Protein AF-A0A317KRW3-F1 (afdb_monomer)

Foldseek 3Di:
DDQDDLVNQLVVQLVVLVPPCAFWWKWKAQPPFIKIWTRHNFKIKIWGAPQDVPVCVVLPWAQDPVNPGTTMDMDTSDSVVSSVVSVSVSVCCCVRHHVGRSSIDMDIDDNDPPPPVPPPDPPPDDDDDDDDD

Structure (mmCIF, N/CA/C/O backbone):
data_AF-A0A317KRW3-F1
#
_entry.id   AF-A0A317KRW3-F1
#
loop_
_atom_site.group_PDB
_atom_site.id
_atom_site.type_symbol
_atom_site.label_atom_id
_atom_site.label_alt_id
_atom_site.label_comp_id
_atom_site.label_asym_id
_atom_site.label_entity_id
_atom_site.label_seq_id
_atom_site.pdbx_PDB_ins_code
_atom_site.Cartn_x
_atom_site.Cartn_y
_atom_site.Cartn_z
_atom_site.occupancy
_atom_site.B_iso_or_equiv
_atom_site.auth_seq_id
_atom_site.auth_comp_id
_atom_site.auth_asym_id
_atom_site.auth_atom_id
_atom_site.pdbx_PDB_model_num
ATOM 1 N N . MET A 1 1 ? -12.631 1.967 -22.711 1.00 43.22 1 MET A N 1
ATOM 2 C CA . MET A 1 1 ? -12.521 1.937 -21.239 1.00 43.22 1 MET A CA 1
ATOM 3 C C . MET A 1 1 ? -11.352 2.824 -20.875 1.00 43.22 1 MET A C 1
ATOM 5 O O . MET A 1 1 ? -10.262 2.576 -21.368 1.00 43.22 1 MET A O 1
ATOM 9 N N . THR A 1 2 ? -11.598 3.909 -20.151 1.00 62.88 2 THR A N 1
ATOM 10 C CA . THR A 1 2 ? -10.556 4.811 -19.648 1.00 62.88 2 THR A CA 1
ATOM 11 C C . THR A 1 2 ? -9.733 4.084 -18.591 1.00 62.88 2 THR A C 1
ATOM 13 O O . THR A 1 2 ? -10.301 3.437 -17.711 1.00 62.88 2 THR A O 1
ATOM 16 N N . SER A 1 3 ? -8.406 4.148 -18.702 1.00 72.25 3 SER A N 1
ATOM 17 C CA . SER A 1 3 ? -7.518 3.648 -17.654 1.00 72.25 3 SER A CA 1
ATOM 18 C C . SER A 1 3 ? -7.781 4.430 -16.363 1.00 72.25 3 SER A C 1
ATOM 20 O O . SER A 1 3 ? -7.933 5.652 -16.436 1.00 72.25 3 SER A O 1
ATOM 22 N N . PRO A 1 4 ? -7.849 3.759 -15.202 1.00 80.12 4 PRO A N 1
ATOM 23 C CA . PRO A 1 4 ? -8.017 4.436 -13.924 1.00 80.12 4 PRO A CA 1
ATOM 24 C C . PRO A 1 4 ? -6.868 5.412 -13.695 1.00 80.12 4 PRO A C 1
ATOM 26 O O . PRO A 1 4 ? -5.720 5.126 -14.030 1.00 80.12 4 PRO A O 1
ATOM 29 N N . SER A 1 5 ? -7.173 6.565 -13.117 1.00 86.31 5 SER A N 1
ATOM 30 C CA . SER A 1 5 ? -6.162 7.547 -12.731 1.00 86.31 5 SER A CA 1
ATOM 31 C C . SER A 1 5 ? -5.609 7.257 -11.326 1.00 86.31 5 SER A C 1
ATOM 33 O O . SER A 1 5 ? -6.271 6.636 -10.497 1.00 86.31 5 SER A O 1
ATOM 35 N N . TRP A 1 6 ? -4.393 7.723 -11.020 1.00 86.00 6 TRP A N 1
ATOM 36 C CA . TRP A 1 6 ? -3.814 7.622 -9.670 1.00 86.00 6 TRP A CA 1
ATOM 37 C C . TRP A 1 6 ? -4.748 8.083 -8.535 1.00 86.00 6 TRP A C 1
ATOM 39 O O . TRP A 1 6 ? -4.876 7.337 -7.565 1.00 86.00 6 TRP A O 1
ATOM 49 N N . PRO A 1 7 ? -5.438 9.239 -8.620 1.00 86.31 7 PRO A N 1
ATOM 50 C CA . PRO A 1 7 ? -6.396 9.637 -7.586 1.00 86.31 7 PRO A CA 1
ATOM 51 C C . PRO A 1 7 ? -7.578 8.666 -7.442 1.00 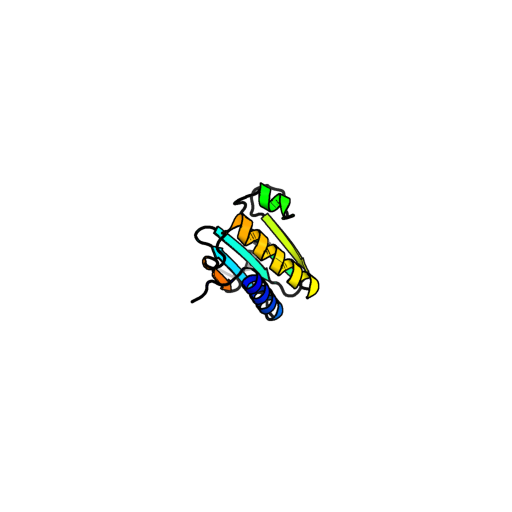86.31 7 PRO A C 1
ATOM 53 O O . PRO A 1 7 ? -8.012 8.419 -6.320 1.00 86.31 7 PRO A O 1
ATOM 56 N N . GLU A 1 8 ? -8.061 8.053 -8.526 1.00 87.38 8 GLU A N 1
ATOM 57 C CA . GLU A 1 8 ? -9.101 7.017 -8.434 1.00 87.38 8 GLU A CA 1
ATOM 58 C C . GLU A 1 8 ? -8.590 5.741 -7.759 1.00 87.38 8 GLU A C 1
ATOM 60 O O . GLU A 1 8 ? -9.314 5.111 -6.989 1.00 87.38 8 GLU A O 1
ATOM 65 N N . ILE A 1 9 ? -7.329 5.366 -8.000 1.00 85.88 9 ILE A N 1
ATOM 66 C CA . ILE A 1 9 ? -6.690 4.236 -7.313 1.00 85.88 9 ILE A CA 1
ATOM 67 C C . ILE A 1 9 ? -6.598 4.511 -5.809 1.00 85.88 9 ILE A C 1
ATOM 69 O O . ILE A 1 9 ? -6.921 3.628 -5.014 1.00 85.88 9 ILE A O 1
ATOM 73 N N . VAL A 1 10 ? -6.208 5.729 -5.417 1.00 86.94 10 VAL A N 1
ATOM 74 C CA . VAL A 1 10 ? -6.158 6.161 -4.009 1.00 86.94 10 VAL A CA 1
ATOM 75 C C . VAL A 1 10 ? -7.537 6.067 -3.365 1.00 86.94 10 VAL A C 1
ATOM 77 O O . VAL A 1 10 ? -7.667 5.473 -2.296 1.00 86.94 10 VAL A O 1
ATOM 80 N N . ASP A 1 11 ? -8.567 6.612 -4.014 1.00 87.44 11 ASP A N 1
ATOM 81 C CA . ASP A 1 11 ? -9.933 6.614 -3.487 1.00 87.44 11 ASP A CA 1
ATOM 82 C C . ASP A 1 11 ? -10.475 5.191 -3.305 1.00 87.44 11 ASP A C 1
ATOM 84 O O . ASP A 1 11 ? -10.966 4.826 -2.235 1.00 87.44 11 ASP A O 1
ATOM 88 N N . ARG A 1 12 ? -10.263 4.337 -4.310 1.00 85.50 12 ARG A N 1
ATOM 89 C CA . ARG A 1 12 ? -10.678 2.934 -4.279 1.00 85.50 12 ARG A CA 1
ATOM 90 C C . ARG A 1 12 ? -9.930 2.124 -3.221 1.00 85.50 12 ARG A C 1
ATOM 92 O O . ARG A 1 12 ? -10.540 1.273 -2.570 1.00 85.50 12 ARG A O 1
ATOM 99 N N . LEU A 1 13 ? -8.632 2.374 -3.028 1.00 84.94 13 LEU A N 1
ATOM 100 C CA . LEU A 1 13 ? -7.856 1.798 -1.925 1.00 84.94 13 LEU A CA 1
ATOM 101 C C . LEU A 1 13 ? -8.431 2.242 -0.582 1.00 84.94 13 LEU A C 1
ATOM 103 O O . LEU A 1 13 ? -8.693 1.390 0.262 1.00 84.94 13 LEU A O 1
ATOM 107 N N . ARG A 1 14 ? -8.690 3.542 -0.402 1.00 85.88 14 ARG A N 1
ATOM 108 C CA . ARG A 1 14 ? -9.265 4.097 0.831 1.00 85.88 14 ARG A CA 1
ATOM 109 C C . ARG A 1 14 ? -10.603 3.438 1.169 1.00 85.88 14 ARG A C 1
ATOM 111 O O . ARG A 1 14 ? -10.768 2.961 2.288 1.00 85.88 14 ARG A O 1
ATOM 118 N N . ASP A 1 15 ? -11.523 3.356 0.205 1.00 86.00 15 ASP A N 1
ATOM 119 C CA . ASP A 1 15 ? -12.841 2.722 0.376 1.00 86.00 15 ASP A CA 1
ATOM 120 C C . ASP A 1 15 ? -12.713 1.226 0.702 1.00 86.00 15 ASP A C 1
ATOM 122 O O . ASP A 1 15 ? -13.338 0.736 1.643 1.00 86.00 15 ASP A O 1
ATOM 126 N N . THR A 1 16 ? -11.833 0.508 -0.004 1.00 84.12 16 THR A N 1
ATOM 127 C CA . THR A 1 16 ? -11.588 -0.923 0.245 1.00 84.12 16 THR A CA 1
ATOM 128 C C . THR A 1 16 ? -11.036 -1.154 1.652 1.00 84.12 16 THR A C 1
ATOM 130 O O . THR A 1 16 ? -11.539 -2.005 2.385 1.00 84.12 16 THR A O 1
ATOM 133 N N . LEU A 1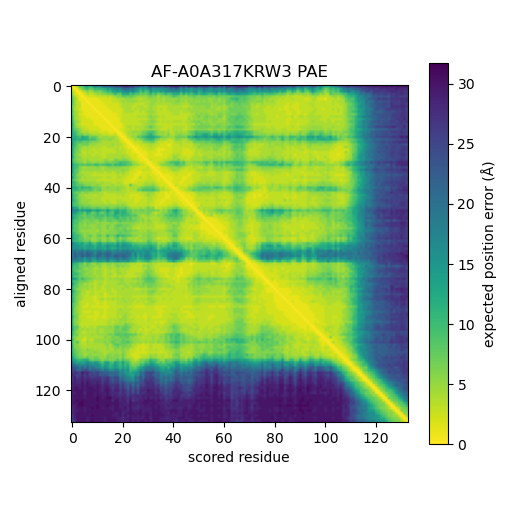 17 ? -10.029 -0.376 2.056 1.00 82.38 17 LEU A N 1
ATOM 134 C CA . LEU A 1 17 ? -9.408 -0.465 3.377 1.00 82.38 17 LEU A CA 1
ATOM 135 C C . LEU A 1 17 ? -10.374 -0.059 4.491 1.00 82.38 17 LEU A C 1
ATOM 137 O O . LEU A 1 17 ? -10.348 -0.660 5.560 1.00 82.38 17 LEU A O 1
ATOM 141 N N . ALA A 1 18 ? -11.241 0.927 4.264 1.00 82.88 18 ALA A N 1
ATOM 142 C CA . ALA A 1 18 ? -12.267 1.323 5.225 1.00 82.88 18 ALA A CA 1
ATOM 143 C C . ALA A 1 18 ? -13.337 0.232 5.400 1.00 82.88 18 ALA A C 1
ATOM 145 O O . ALA A 1 18 ? -13.755 -0.035 6.523 1.00 82.88 18 ALA A O 1
ATOM 146 N N . ARG A 1 19 ? -13.731 -0.452 4.317 1.00 82.19 19 ARG A N 1
ATOM 147 C CA . ARG A 1 19 ? -14.743 -1.524 4.341 1.00 82.19 19 ARG A CA 1
ATOM 148 C C . ARG A 1 19 ? -14.245 -2.877 4.854 1.00 82.19 19 ARG A C 1
ATOM 150 O O . ARG A 1 19 ? -15.070 -3.739 5.147 1.00 82.19 19 ARG A O 1
ATOM 157 N N . CYS A 1 20 ? -12.933 -3.099 4.944 1.00 78.44 20 CYS A N 1
ATOM 158 C CA . CYS A 1 20 ? -12.372 -4.373 5.407 1.00 78.44 20 CYS A CA 1
ATOM 159 C C . CYS A 1 20 ? -12.652 -4.617 6.899 1.00 78.44 20 CYS A C 1
ATOM 161 O O . CYS A 1 20 ? -11.845 -4.277 7.747 1.00 78.44 20 CYS A O 1
ATOM 163 N N . ASP A 1 21 ? -13.765 -5.229 7.271 1.00 75.44 21 ASP A N 1
ATOM 164 C CA . ASP A 1 21 ? -14.046 -5.519 8.689 1.00 75.44 21 ASP A CA 1
ATOM 165 C C . ASP A 1 21 ? -13.112 -6.597 9.289 1.00 75.44 21 ASP A C 1
ATOM 167 O O . ASP A 1 21 ? -12.908 -6.661 10.497 1.00 75.44 21 ASP A O 1
ATOM 171 N N . ARG A 1 22 ? -12.480 -7.421 8.440 1.00 77.31 22 ARG A N 1
ATOM 172 C CA . ARG A 1 22 ? -11.610 -8.539 8.842 1.00 77.31 22 ARG A CA 1
ATOM 173 C C . ARG A 1 22 ? -10.206 -8.416 8.269 1.00 77.31 22 ARG A C 1
ATOM 17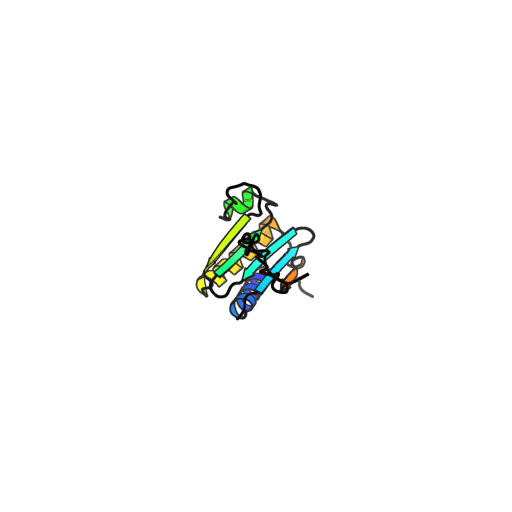5 O O . ARG A 1 22 ? -9.989 -7.707 7.284 1.00 77.31 22 ARG A O 1
ATOM 182 N N . ASP A 1 23 ? -9.283 -9.183 8.848 1.00 83.69 23 ASP A N 1
ATOM 183 C CA . ASP A 1 23 ? -7.939 -9.371 8.314 1.00 83.69 23 ASP A CA 1
ATOM 184 C C . ASP A 1 23 ? -7.977 -9.739 6.828 1.00 83.69 23 ASP A C 1
ATOM 186 O O . ASP A 1 23 ? -8.460 -10.808 6.448 1.00 83.69 23 ASP A O 1
ATOM 190 N N . THR A 1 24 ? -7.465 -8.842 5.993 1.00 83.50 24 THR A N 1
ATOM 191 C CA . THR A 1 24 ? -7.510 -8.961 4.537 1.00 83.50 24 THR A CA 1
ATOM 192 C C . THR A 1 24 ? -6.128 -8.685 3.977 1.00 83.50 24 THR A C 1
ATOM 194 O O . THR A 1 24 ? -5.492 -7.695 4.331 1.00 83.50 24 THR A O 1
ATOM 197 N N . ASP A 1 25 ? -5.658 -9.559 3.096 1.00 87.44 25 ASP A N 1
ATOM 198 C CA . ASP A 1 25 ? -4.432 -9.327 2.343 1.00 87.44 25 ASP A CA 1
ATOM 199 C C . ASP A 1 25 ? -4.806 -8.746 0.979 1.00 87.44 25 ASP A C 1
ATOM 201 O O . ASP A 1 25 ? -5.665 -9.279 0.276 1.00 87.44 25 ASP A O 1
ATOM 205 N N . LEU A 1 26 ? -4.215 -7.616 0.614 1.00 86.94 26 LEU A N 1
ATOM 206 C CA . LEU A 1 26 ? -4.397 -6.995 -0.689 1.00 86.94 26 LEU A CA 1
ATOM 207 C C . LEU A 1 26 ? -3.063 -7.022 -1.428 1.00 86.94 26 LEU A C 1
ATOM 209 O O . LEU A 1 26 ? -2.045 -6.573 -0.911 1.00 86.94 26 LEU A O 1
ATOM 213 N N . GLU A 1 27 ? -3.080 -7.493 -2.665 1.00 89.44 27 GLU A N 1
ATOM 214 C CA . GLU A 1 27 ? -1.936 -7.447 -3.564 1.00 89.44 27 GLU A CA 1
ATOM 215 C C . GLU A 1 27 ? -2.180 -6.399 -4.653 1.00 89.44 27 GLU A C 1
ATOM 217 O O . GLU A 1 27 ? -3.214 -6.381 -5.327 1.00 89.44 27 GLU A O 1
ATOM 222 N N . LEU A 1 28 ? -1.198 -5.520 -4.826 1.00 88.06 28 LEU A N 1
ATOM 223 C CA . LEU A 1 28 ? -1.068 -4.607 -5.950 1.00 88.06 28 LEU A CA 1
ATOM 224 C C . LEU A 1 28 ? 0.017 -5.146 -6.872 1.00 88.06 28 LEU A C 1
ATOM 226 O O . LEU A 1 28 ? 1.203 -5.085 -6.548 1.00 88.06 28 LEU A O 1
ATOM 230 N N . ALA A 1 29 ? -0.388 -5.665 -8.02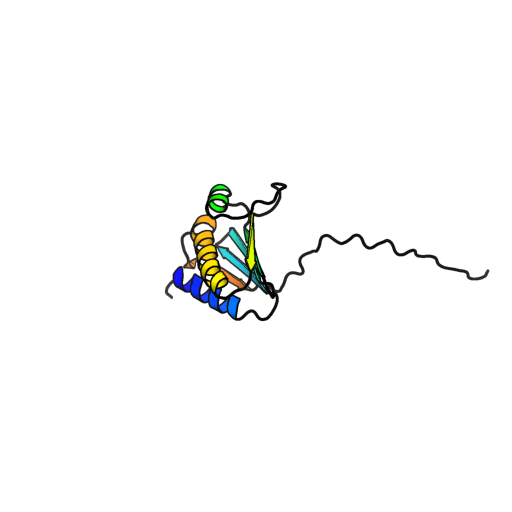3 1.00 87.25 29 ALA A N 1
ATOM 231 C CA . ALA A 1 29 ? 0.520 -6.196 -9.027 1.00 87.25 29 ALA A CA 1
ATOM 232 C C . ALA A 1 29 ? 0.568 -5.281 -10.255 1.00 87.25 29 ALA A C 1
ATOM 234 O O . ALA A 1 29 ? -0.469 -4.869 -10.774 1.00 87.25 29 ALA A O 1
ATOM 235 N N . ALA A 1 30 ? 1.775 -5.007 -10.745 1.00 87.19 30 ALA A N 1
ATOM 236 C CA . ALA A 1 30 ? 2.027 -4.391 -12.041 1.00 87.19 30 ALA A CA 1
ATOM 237 C C . ALA A 1 30 ? 3.072 -5.230 -12.787 1.00 87.19 30 ALA A C 1
ATOM 239 O O . ALA A 1 30 ? 4.277 -5.141 -12.535 1.00 87.19 30 ALA A O 1
ATOM 240 N N . GLY A 1 31 ? 2.604 -6.100 -13.684 1.00 84.62 31 GLY A N 1
ATOM 241 C CA . GLY A 1 31 ? 3.471 -7.041 -14.395 1.00 84.62 31 GLY A CA 1
ATOM 242 C C . GLY A 1 31 ? 4.262 -7.945 -13.427 1.00 84.62 31 GLY A C 1
ATOM 243 O O . GLY A 1 31 ? 3.641 -8.671 -12.652 1.00 84.62 31 GLY A O 1
ATOM 244 N N . PRO A 1 32 ? 5.612 -7.937 -13.451 1.00 82.81 32 PRO A N 1
ATOM 245 C CA . PRO A 1 32 ? 6.439 -8.780 -12.580 1.00 82.81 32 PRO A CA 1
ATOM 246 C C . PRO A 1 32 ? 6.630 -8.212 -11.165 1.00 82.81 32 PRO A C 1
ATOM 248 O O . PRO A 1 32 ? 7.200 -8.888 -10.303 1.00 82.81 32 PRO A O 1
ATOM 251 N N . ARG A 1 33 ? 6.214 -6.962 -10.923 1.00 86.88 33 ARG A N 1
ATOM 252 C CA . ARG A 1 33 ? 6.398 -6.290 -9.639 1.00 86.88 33 ARG A CA 1
ATOM 253 C C . ARG A 1 33 ? 5.104 -6.337 -8.835 1.00 86.88 33 ARG A C 1
ATOM 255 O O . ARG A 1 33 ? 4.025 -6.101 -9.375 1.00 86.88 33 ARG A O 1
ATOM 262 N N . ARG A 1 34 ? 5.214 -6.645 -7.544 1.00 88.56 34 ARG A N 1
ATOM 263 C CA . ARG A 1 34 ? 4.069 -6.812 -6.639 1.00 88.56 34 ARG A CA 1
ATOM 264 C C . ARG A 1 34 ? 4.322 -6.183 -5.279 1.00 88.56 34 ARG A C 1
ATOM 266 O O . ARG A 1 34 ? 5.434 -6.245 -4.761 1.00 88.56 34 ARG A O 1
ATOM 273 N N . LEU A 1 35 ? 3.279 -5.593 -4.718 1.00 88.56 35 LEU A N 1
ATOM 274 C CA . LEU A 1 35 ? 3.250 -4.928 -3.424 1.00 88.56 35 LEU A CA 1
ATOM 275 C C . LEU A 1 35 ? 2.122 -5.543 -2.598 1.00 88.56 35 LEU A C 1
ATOM 277 O O . LEU A 1 35 ? 0.995 -5.637 -3.076 1.00 88.56 35 LEU A O 1
ATOM 281 N N . HIS A 1 36 ? 2.417 -5.942 -1.367 1.00 88.62 36 HIS A N 1
ATOM 282 C CA . HIS A 1 36 ? 1.447 -6.588 -0.486 1.00 88.62 36 HIS A CA 1
ATOM 283 C C . HIS A 1 36 ? 1.036 -5.631 0.629 1.00 88.62 36 HIS A C 1
ATOM 285 O O . HIS A 1 36 ? 1.874 -4.945 1.215 1.00 88.62 36 HIS A O 1
ATOM 291 N N . LEU A 1 37 ? -0.257 -5.581 0.919 1.00 89.62 37 LEU A N 1
ATOM 292 C CA . LEU A 1 37 ? -0.863 -4.784 1.971 1.00 89.62 37 LEU A CA 1
ATOM 293 C C . LEU A 1 37 ? -1.653 -5.733 2.867 1.00 89.62 37 LEU A C 1
ATOM 295 O O . LEU A 1 37 ? -2.738 -6.190 2.524 1.00 89.62 37 LEU A O 1
ATOM 299 N N . LEU A 1 38 ? -1.101 -6.004 4.037 1.00 88.06 38 LEU A N 1
ATOM 300 C CA . LEU A 1 38 ? -1.722 -6.796 5.079 1.00 88.06 38 LEU A CA 1
ATOM 301 C C . LEU A 1 38 ? -2.566 -5.865 5.949 1.00 88.06 38 LEU A C 1
ATOM 303 O O . LEU A 1 38 ? -2.054 -5.166 6.826 1.00 88.06 38 LEU A O 1
ATOM 307 N N . VAL A 1 39 ? -3.867 -5.848 5.700 1.00 86.88 39 VAL A N 1
ATOM 308 C CA . VAL A 1 39 ? -4.844 -5.097 6.485 1.00 86.88 39 VAL A CA 1
ATOM 309 C C . VAL A 1 39 ? -5.231 -5.956 7.674 1.00 86.88 39 VAL A C 1
ATOM 311 O O . VAL A 1 39 ? -5.817 -7.023 7.511 1.00 86.88 39 VAL A O 1
ATOM 314 N N . ARG A 1 40 ? -4.878 -5.513 8.874 1.00 86.94 40 ARG A N 1
ATOM 315 C CA . ARG A 1 40 ? -5.278 -6.123 10.143 1.00 86.94 40 ARG A CA 1
ATOM 316 C C . ARG A 1 40 ? -6.401 -5.305 10.766 1.00 86.94 40 ARG A C 1
ATOM 318 O O . ARG A 1 40 ? -6.758 -4.231 10.276 1.00 86.94 40 ARG A O 1
ATOM 325 N N . GLN A 1 41 ? -6.968 -5.824 11.849 1.00 82.25 41 GLN A N 1
ATOM 326 C CA . GLN A 1 41 ? -8.076 -5.164 12.538 1.00 82.25 41 GLN A CA 1
ATOM 327 C C . GLN A 1 41 ? -7.718 -3.722 12.944 1.00 82.25 41 GLN A C 1
ATOM 329 O O . GLN A 1 41 ? -8.482 -2.803 12.663 1.00 82.25 41 GLN A O 1
ATOM 334 N N . GLU A 1 42 ? -6.529 -3.513 13.516 1.00 84.81 42 GLU A N 1
ATOM 335 C CA . GLU A 1 42 ? -6.103 -2.211 14.060 1.00 84.81 42 GLU A CA 1
ATOM 336 C C . GLU A 1 42 ? -4.932 -1.566 13.305 1.00 84.81 42 GLU A C 1
ATOM 338 O O . GLU A 1 42 ? -4.655 -0.378 13.476 1.00 84.81 42 GLU A O 1
ATOM 343 N N . THR A 1 43 ? -4.236 -2.318 12.455 1.00 88.62 43 THR A N 1
ATOM 344 C CA . THR A 1 43 ? -3.033 -1.854 11.753 1.00 88.62 43 THR A CA 1
ATOM 345 C C . THR A 1 43 ? -3.056 -2.259 10.290 1.00 88.62 43 THR A C 1
ATOM 347 O O . THR A 1 43 ? -3.691 -3.233 9.899 1.00 88.62 43 THR A O 1
ATOM 350 N N . VAL A 1 44 ? -2.349 -1.509 9.456 1.00 89.19 44 VAL A N 1
ATOM 351 C CA . VAL A 1 44 ? -2.082 -1.883 8.071 1.00 89.19 44 VAL A CA 1
ATOM 352 C C . VAL A 1 44 ? -0.580 -1.983 7.903 1.00 89.19 44 VAL A C 1
ATOM 354 O O . VAL A 1 44 ? 0.149 -1.016 8.136 1.00 89.19 44 VAL A O 1
ATOM 357 N N . ARG A 1 45 ? -0.117 -3.169 7.512 1.00 88.94 45 ARG A N 1
ATOM 358 C CA . ARG A 1 45 ? 1.287 -3.435 7.229 1.00 88.94 45 ARG A CA 1
ATOM 359 C C . ARG A 1 45 ? 1.475 -3.588 5.733 1.00 88.94 45 ARG A C 1
ATOM 361 O O . ARG A 1 45 ? 0.780 -4.364 5.096 1.00 88.94 45 ARG A O 1
ATOM 368 N N . LEU A 1 46 ? 2.432 -2.877 5.170 1.00 88.69 46 LEU A N 1
ATOM 369 C CA . LEU A 1 46 ? 2.811 -2.990 3.776 1.00 88.69 46 LEU A CA 1
ATOM 370 C C . LEU A 1 46 ? 4.122 -3.743 3.659 1.00 88.69 46 LEU A C 1
ATOM 372 O O . LEU A 1 46 ? 4.995 -3.623 4.518 1.00 88.69 46 LEU A O 1
ATOM 376 N N . HIS A 1 47 ? 4.266 -4.488 2.574 1.00 88.00 47 HIS A N 1
ATOM 377 C CA . HIS A 1 47 ? 5.468 -5.225 2.250 1.00 88.00 47 HIS A CA 1
ATOM 378 C C . HIS A 1 47 ? 5.789 -5.071 0.763 1.00 88.00 47 HIS A C 1
ATOM 380 O O . HIS A 1 47 ? 5.018 -5.478 -0.110 1.00 88.00 47 HIS A O 1
ATOM 386 N N . CYS A 1 48 ? 6.949 -4.487 0.485 1.00 84.06 48 CYS A N 1
ATOM 387 C CA . CYS A 1 48 ? 7.488 -4.285 -0.847 1.00 84.06 48 CYS A CA 1
ATOM 388 C C . CYS A 1 48 ? 8.780 -5.094 -0.997 1.00 84.06 48 CYS A C 1
ATOM 390 O O . CYS A 1 48 ? 9.715 -4.906 -0.216 1.00 84.06 48 CYS A O 1
ATOM 392 N N . PRO A 1 49 ? 8.907 -5.959 -2.013 1.00 80.38 49 PRO A N 1
ATOM 393 C CA . PRO A 1 49 ? 10.209 -6.480 -2.408 1.00 80.38 49 PRO A CA 1
ATOM 394 C C . PRO A 1 49 ? 11.140 -5.299 -2.712 1.00 80.38 49 PRO A C 1
ATOM 396 O O . PRO A 1 49 ? 10.687 -4.286 -3.246 1.00 80.38 49 PRO A O 1
ATOM 399 N N . GLY A 1 50 ? 12.421 -5.398 -2.351 1.00 77.00 50 GLY A N 1
ATOM 400 C CA . GLY A 1 50 ? 13.412 -4.328 -2.529 1.00 77.00 50 GLY A CA 1
ATOM 401 C C . GLY A 1 50 ? 13.796 -4.071 -3.989 1.00 77.00 50 GLY A C 1
ATOM 402 O O . GLY A 1 50 ? 14.976 -4.080 -4.307 1.00 77.00 50 GLY A O 1
ATOM 403 N N . TYR A 1 51 ? 12.814 -3.882 -4.876 1.00 77.00 51 TYR A N 1
ATOM 404 C CA . TYR A 1 51 ? 13.010 -3.600 -6.297 1.00 77.00 51 TYR A CA 1
ATOM 405 C C . TYR A 1 51 ? 13.849 -2.332 -6.504 1.00 77.00 51 TYR A C 1
ATOM 407 O O . TYR A 1 51 ? 14.768 -2.343 -7.315 1.00 77.00 51 TYR A O 1
ATOM 415 N N . ASP A 1 52 ? 13.559 -1.281 -5.728 1.00 82.75 52 ASP A N 1
ATOM 416 C CA . ASP A 1 52 ? 14.240 0.015 -5.775 1.00 82.75 52 ASP A CA 1
ATOM 417 C C . ASP A 1 52 ? 14.509 0.528 -4.350 1.00 82.75 52 ASP A C 1
ATOM 419 O O . ASP A 1 52 ? 13.811 1.400 -3.827 1.00 82.75 52 ASP A O 1
ATOM 423 N N . GLU A 1 53 ? 15.535 -0.024 -3.699 1.00 83.44 53 GLU A N 1
ATOM 424 C CA . GLU A 1 53 ? 15.880 0.281 -2.300 1.00 83.44 53 GLU A CA 1
ATOM 425 C C . GLU A 1 53 ? 16.092 1.783 -2.041 1.00 83.44 53 GLU A C 1
ATOM 427 O O . GLU A 1 53 ? 15.654 2.299 -1.015 1.00 83.44 53 GLU A O 1
ATOM 432 N N . ALA A 1 54 ? 16.708 2.510 -2.980 1.00 84.31 54 ALA A N 1
ATOM 433 C CA . ALA A 1 54 ? 16.946 3.949 -2.848 1.00 84.31 54 ALA A CA 1
ATOM 434 C C . ALA A 1 54 ? 15.640 4.762 -2.828 1.00 84.31 54 ALA A C 1
ATOM 436 O O . ALA A 1 54 ? 15.495 5.685 -2.024 1.00 84.31 54 ALA A O 1
ATOM 437 N N . ARG A 1 55 ? 14.668 4.404 -3.681 1.00 84.88 55 ARG A N 1
ATOM 438 C CA . ARG A 1 55 ? 13.353 5.062 -3.703 1.00 84.88 55 ARG A CA 1
ATOM 439 C C . ARG A 1 55 ? 12.529 4.690 -2.476 1.00 84.88 55 ARG A C 1
ATOM 441 O O . ARG A 1 55 ? 11.909 5.567 -1.884 1.00 84.88 55 ARG A O 1
ATOM 448 N N . LEU A 1 56 ? 12.564 3.425 -2.058 1.00 85.38 56 LEU A N 1
ATOM 449 C CA . LEU A 1 56 ? 11.889 2.960 -0.843 1.00 85.38 56 LEU A CA 1
ATOM 450 C C . LEU A 1 56 ? 12.426 3.680 0.404 1.00 85.38 56 LEU A C 1
ATOM 452 O O . LEU A 1 56 ? 11.637 4.183 1.205 1.00 85.38 56 LEU A O 1
ATOM 456 N N . ALA A 1 57 ? 13.748 3.829 0.518 1.00 85.94 57 ALA A N 1
ATOM 457 C CA . ALA A 1 57 ? 14.378 4.607 1.582 1.00 85.94 57 ALA A CA 1
ATOM 458 C C . ALA A 1 57 ? 13.934 6.080 1.565 1.00 85.94 57 ALA A C 1
ATOM 460 O O . ALA A 1 57 ? 13.578 6.622 2.608 1.00 85.94 57 ALA A O 1
ATOM 461 N N . ALA A 1 58 ? 13.898 6.714 0.387 1.00 86.75 58 ALA A N 1
ATOM 462 C CA . ALA A 1 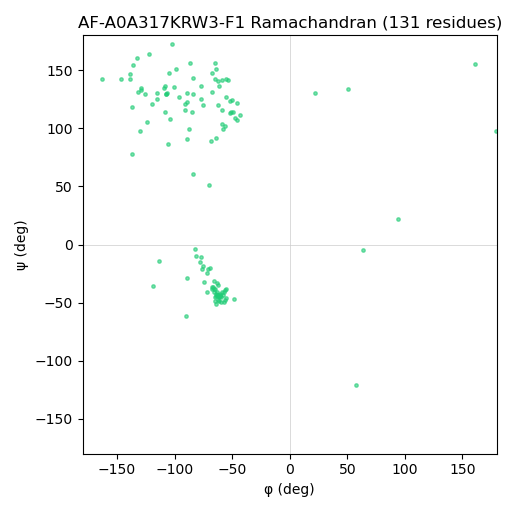58 ? 13.472 8.108 0.236 1.00 86.75 58 ALA A CA 1
ATOM 463 C C . ALA A 1 58 ? 11.989 8.330 0.578 1.00 86.75 58 ALA A C 1
ATOM 465 O O . ALA A 1 58 ? 11.612 9.396 1.061 1.00 86.75 58 ALA A O 1
ATOM 466 N N . LEU A 1 59 ? 11.146 7.323 0.343 1.00 85.44 59 LEU A N 1
ATOM 467 C CA . LEU A 1 59 ? 9.734 7.338 0.718 1.00 85.44 59 LEU A CA 1
ATOM 468 C C . LEU A 1 59 ? 9.532 7.113 2.229 1.00 85.44 59 LEU A C 1
ATOM 470 O O . LEU A 1 59 ? 8.483 7.470 2.752 1.00 85.44 59 LEU A O 1
ATOM 474 N N . GLY A 1 60 ? 10.527 6.579 2.944 1.00 85.25 60 GLY A N 1
ATOM 475 C CA . GLY A 1 60 ? 10.449 6.319 4.386 1.00 85.25 60 GLY A CA 1
ATOM 476 C C . GLY A 1 60 ? 10.005 4.900 4.743 1.00 85.25 60 GLY A C 1
ATOM 477 O O . GLY A 1 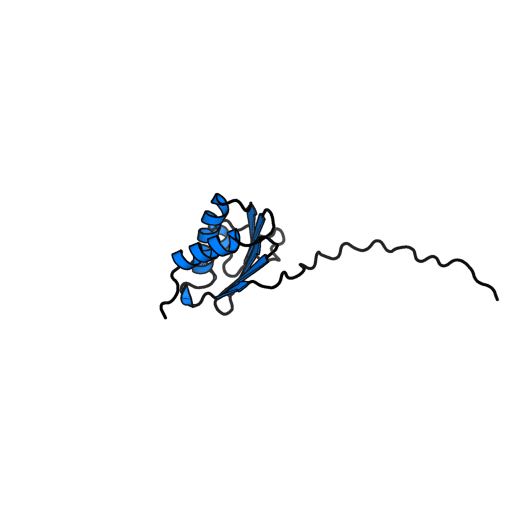60 ? 9.508 4.669 5.845 1.00 85.25 60 GLY A O 1
ATOM 478 N N . TRP A 1 61 ? 10.171 3.942 3.826 1.00 90.00 61 TRP A N 1
ATOM 479 C CA . TRP A 1 61 ? 9.986 2.527 4.137 1.00 90.00 61 TRP A CA 1
ATOM 480 C C . TRP A 1 61 ? 11.011 2.049 5.171 1.00 90.00 61 TRP A C 1
ATOM 482 O O . TRP A 1 61 ? 12.142 2.533 5.230 1.00 90.00 61 TRP A O 1
ATOM 492 N N . GLN A 1 62 ? 10.635 1.052 5.968 1.00 86.62 62 GLN A N 1
ATOM 493 C CA . GLN A 1 62 ? 11.512 0.444 6.961 1.00 86.62 62 GLN A CA 1
ATOM 494 C C . GLN A 1 62 ? 12.272 -0.717 6.318 1.00 86.62 62 GLN A C 1
ATOM 496 O O . GLN A 1 62 ? 11.687 -1.664 5.782 1.00 86.62 62 GLN A O 1
ATOM 501 N N . ARG A 1 63 ? 13.603 -0.638 6.368 1.00 82.19 63 ARG A N 1
ATOM 502 C CA . ARG A 1 63 ? 14.474 -1.719 5.911 1.00 82.19 63 ARG A CA 1
ATOM 503 C C . ARG A 1 63 ? 14.503 -2.828 6.968 1.00 82.19 63 ARG A C 1
ATOM 505 O O . ARG A 1 63 ? 14.638 -2.514 8.153 1.00 82.19 63 ARG A O 1
ATOM 512 N N . PRO A 1 64 ? 14.411 -4.112 6.590 1.00 74.44 64 PRO A N 1
ATOM 513 C CA . PRO A 1 64 ? 14.651 -5.191 7.535 1.00 74.44 64 PRO A CA 1
ATOM 514 C C . PRO A 1 64 ? 16.098 -5.143 8.058 1.00 74.44 64 PRO A C 1
ATOM 516 O O . PRO A 1 64 ? 17.017 -4.866 7.282 1.00 74.44 64 PRO A O 1
ATOM 519 N N . PRO A 1 65 ? 16.312 -5.422 9.356 1.00 66.69 65 PRO A N 1
ATOM 520 C CA . PRO A 1 65 ? 17.620 -5.291 10.000 1.00 66.69 65 PRO A CA 1
ATOM 521 C C . PRO A 1 65 ? 18.675 -6.241 9.417 1.00 66.69 65 PRO A C 1
ATOM 523 O O . PRO A 1 65 ? 19.837 -5.866 9.309 1.00 66.69 65 PRO A O 1
ATOM 526 N N . ASP A 1 66 ? 18.269 -7.430 8.971 1.00 66.69 66 ASP A N 1
ATOM 527 C CA . ASP A 1 66 ? 19.166 -8.436 8.392 1.00 66.69 66 ASP A CA 1
ATOM 528 C C . ASP A 1 66 ? 19.487 -8.206 6.905 1.00 66.69 66 ASP A C 1
ATOM 530 O O . ASP A 1 66 ? 20.221 -8.989 6.305 1.00 66.69 66 ASP A O 1
ATOM 534 N N . GLY A 1 67 ? 18.889 -7.197 6.256 1.00 60.19 67 GLY A N 1
ATOM 535 C CA . GLY A 1 67 ? 19.015 -6.977 4.805 1.00 60.19 67 GLY A CA 1
ATOM 536 C C . GLY A 1 67 ? 18.438 -8.104 3.931 1.00 60.19 67 GLY A C 1
ATOM 537 O O . GLY A 1 67 ? 18.368 -7.966 2.714 1.00 60.19 67 GLY A O 1
ATOM 538 N N . ASN A 1 68 ? 17.983 -9.193 4.551 1.00 55.91 68 ASN A N 1
ATOM 539 C CA . ASN A 1 68 ? 17.364 -10.347 3.929 1.00 55.91 68 ASN A CA 1
ATOM 540 C C . ASN A 1 68 ? 15.856 -10.316 4.212 1.00 55.91 68 ASN A C 1
ATOM 542 O O . ASN A 1 68 ? 15.372 -10.848 5.209 1.00 55.91 68 ASN A O 1
ATOM 546 N N . GLY A 1 69 ? 15.115 -9.613 3.360 1.00 61.41 69 GLY A N 1
ATOM 547 C CA . GLY A 1 69 ? 13.672 -9.427 3.490 1.00 61.41 69 GLY A CA 1
ATOM 548 C C . GLY A 1 69 ? 13.198 -8.238 2.663 1.00 61.41 69 GLY A C 1
ATOM 549 O O . GLY A 1 69 ? 13.982 -7.342 2.352 1.00 61.41 69 GLY A O 1
ATOM 550 N N . GLY A 1 70 ? 11.924 -8.226 2.274 1.00 79.50 70 GLY A N 1
ATOM 551 C CA . GLY A 1 70 ? 11.339 -7.044 1.647 1.00 79.50 70 GLY A CA 1
ATOM 552 C C . GLY A 1 70 ? 11.286 -5.866 2.621 1.00 79.50 70 GLY A C 1
ATOM 553 O O . GLY A 1 70 ? 11.283 -6.031 3.843 1.00 79.50 70 GLY A O 1
ATOM 554 N N . TRP A 1 71 ? 11.248 -4.662 2.064 1.00 88.75 71 TRP A N 1
ATOM 555 C CA . TRP A 1 71 ? 10.969 -3.445 2.808 1.00 88.75 71 TRP A CA 1
ATOM 556 C C . TRP A 1 71 ? 9.545 -3.500 3.340 1.00 88.75 71 TRP A C 1
ATOM 558 O O . TRP A 1 71 ? 8.635 -3.983 2.665 1.00 88.75 71 TRP A O 1
ATOM 568 N N . TRP A 1 72 ? 9.338 -2.996 4.546 1.00 88.19 72 TRP A N 1
ATOM 569 C CA . TRP A 1 72 ? 8.027 -3.011 5.175 1.00 88.19 72 TRP A CA 1
ATOM 570 C C . TRP A 1 72 ? 7.685 -1.650 5.762 1.00 88.19 72 TRP A C 1
ATOM 572 O O . TRP A 1 72 ? 8.546 -0.797 5.956 1.00 88.19 72 TRP A O 1
ATOM 582 N N . TYR A 1 73 ? 6.403 -1.422 5.992 1.00 89.19 73 TYR A N 1
ATOM 583 C CA . TYR A 1 73 ? 5.920 -0.233 6.679 1.00 89.19 73 TYR A CA 1
ATOM 584 C C . TYR A 1 73 ? 4.686 -0.616 7.478 1.00 89.19 73 TYR A C 1
ATOM 586 O O . TYR A 1 73 ? 3.892 -1.430 7.014 1.00 89.19 73 TYR A O 1
ATOM 594 N N . GLU A 1 74 ? 4.507 -0.063 8.668 1.00 89.38 74 GLU A N 1
ATOM 595 C CA . GLU A 1 74 ? 3.319 -0.315 9.479 1.00 89.38 74 GLU A CA 1
ATOM 596 C C . GLU A 1 74 ? 2.699 0.998 9.941 1.00 89.38 74 GLU A C 1
ATOM 598 O O . GLU A 1 74 ? 3.390 1.911 10.389 1.00 89.38 74 GLU A O 1
ATOM 603 N N . THR A 1 75 ? 1.377 1.095 9.824 1.00 89.62 75 THR A N 1
ATOM 604 C CA . THR A 1 75 ? 0.623 2.268 10.260 1.00 89.62 75 THR A CA 1
ATOM 605 C C . THR A 1 75 ? -0.671 1.847 10.954 1.00 89.62 75 THR A C 1
ATOM 607 O O . THR A 1 75 ? -1.251 0.821 10.585 1.00 89.62 75 THR A O 1
ATOM 610 N N . PRO A 1 76 ? -1.153 2.596 11.960 1.00 88.44 76 PRO A N 1
ATOM 611 C CA . PRO A 1 76 ? -2.446 2.312 12.564 1.00 88.44 76 PRO A CA 1
ATOM 612 C C . PRO A 1 76 ? -3.579 2.584 11.572 1.00 88.44 76 PRO A C 1
ATOM 614 O O . PRO A 1 76 ? -3.511 3.489 10.738 1.00 88.44 76 PRO A O 1
ATOM 617 N N . ARG A 1 77 ? -4.649 1.801 11.680 1.00 83.12 77 ARG A N 1
ATOM 618 C CA . ARG A 1 77 ? -5.804 1.846 10.785 1.00 83.12 77 ARG A CA 1
ATOM 619 C C . ARG A 1 77 ? -6.805 2.925 11.214 1.00 83.12 77 ARG A C 1
ATOM 621 O O . ARG A 1 77 ? -7.955 2.640 11.531 1.00 83.12 77 ARG A O 1
ATOM 628 N N . THR A 1 78 ? -6.365 4.180 11.235 1.00 86.06 78 THR A N 1
ATOM 629 C CA . THR A 1 78 ? -7.241 5.339 11.483 1.00 86.06 78 THR A CA 1
ATOM 630 C C . THR A 1 78 ? -7.640 6.002 10.163 1.00 86.06 78 THR A C 1
ATOM 632 O O . THR A 1 78 ? -6.869 5.940 9.207 1.00 86.06 78 THR A O 1
ATOM 635 N N . PRO A 1 79 ? -8.814 6.654 10.062 1.00 83.06 79 PRO A N 1
ATOM 636 C CA . PRO A 1 79 ? -9.263 7.282 8.814 1.00 83.06 79 PRO A CA 1
ATOM 637 C C . PRO A 1 79 ? -8.254 8.298 8.255 1.00 83.06 79 PRO A C 1
ATOM 639 O O . PRO A 1 79 ? -7.991 8.305 7.056 1.00 83.06 79 PRO A O 1
ATOM 642 N N . GLU A 1 80 ? -7.615 9.085 9.125 1.00 86.56 80 GLU A N 1
ATOM 643 C CA . GLU A 1 80 ? -6.553 10.029 8.748 1.00 86.56 80 GLU A CA 1
ATOM 644 C C . GLU A 1 80 ? -5.327 9.316 8.162 1.00 86.56 80 GLU A C 1
ATOM 646 O O . GLU A 1 80 ? -4.743 9.755 7.171 1.00 86.56 80 GLU A O 1
ATOM 651 N N . ARG A 1 81 ? -4.936 8.181 8.757 1.00 88.38 81 ARG A N 1
ATOM 652 C CA . ARG A 1 81 ? -3.807 7.384 8.270 1.00 88.38 81 ARG A CA 1
ATOM 653 C C . ARG A 1 81 ? -4.148 6.621 7.008 1.00 88.38 81 ARG A C 1
ATOM 655 O O . ARG A 1 81 ? -3.261 6.470 6.183 1.00 88.38 81 ARG A O 1
ATOM 662 N N . LEU A 1 82 ? -5.393 6.185 6.826 1.00 85.81 82 LEU A N 1
ATOM 663 C CA . LEU A 1 82 ? -5.847 5.512 5.610 1.00 85.81 82 LEU A CA 1
ATOM 664 C C . LEU A 1 82 ? -5.803 6.436 4.391 1.00 85.81 82 LEU A C 1
ATOM 666 O O . LEU A 1 82 ? -5.419 5.982 3.316 1.00 85.81 82 LEU A O 1
ATOM 670 N N . ASP A 1 83 ? -6.148 7.715 4.553 1.00 87.00 83 ASP A N 1
ATOM 671 C CA . ASP A 1 83 ? -6.033 8.692 3.466 1.00 87.00 83 ASP A CA 1
ATOM 672 C C . ASP A 1 83 ? -4.568 8.896 3.050 1.00 87.00 83 ASP A C 1
ATOM 674 O O . ASP A 1 83 ? -4.200 8.694 1.887 1.00 87.00 83 ASP A O 1
ATOM 678 N N . TRP A 1 84 ? -3.701 9.159 4.033 1.00 89.62 84 TRP A N 1
ATOM 679 C CA . TRP A 1 84 ? -2.261 9.265 3.807 1.00 89.62 84 TRP A CA 1
ATOM 680 C C . TRP A 1 84 ? -1.668 7.976 3.219 1.00 89.62 84 TRP A C 1
ATOM 682 O O . TRP A 1 84 ? -0.841 8.023 2.309 1.00 89.62 84 TRP A O 1
ATOM 692 N N . LEU A 1 85 ? -2.112 6.815 3.703 1.00 89.38 85 LEU A N 1
ATOM 693 C CA . LEU A 1 85 ? -1.668 5.502 3.252 1.00 89.38 85 LEU A CA 1
ATOM 694 C C . LEU A 1 85 ? -2.050 5.257 1.793 1.00 89.38 85 LEU A C 1
ATOM 696 O O . LEU A 1 85 ? -1.225 4.756 1.034 1.00 89.38 85 LEU A O 1
ATOM 700 N N . GLY A 1 86 ? -3.263 5.630 1.382 1.00 88.19 86 GLY A N 1
ATOM 701 C CA . GLY A 1 86 ? -3.687 5.539 -0.013 1.00 88.19 86 GLY A CA 1
ATOM 702 C C . GLY A 1 86 ? -2.742 6.312 -0.935 1.00 88.19 86 GLY A C 1
ATOM 703 O O . GLY A 1 86 ? -2.249 5.759 -1.920 1.00 88.19 86 GLY A O 1
ATOM 704 N N . LEU A 1 87 ? -2.406 7.554 -0.567 1.00 89.69 87 LEU A N 1
ATOM 705 C CA . LEU A 1 87 ? -1.432 8.378 -1.291 1.00 89.69 87 LEU A CA 1
ATOM 706 C C . LEU A 1 87 ? -0.030 7.757 -1.289 1.00 89.69 87 LEU A C 1
ATOM 708 O O . LEU A 1 87 ? 0.635 7.723 -2.325 1.00 89.69 87 LEU A O 1
ATOM 712 N N . PHE A 1 88 ? 0.418 7.244 -0.144 1.00 89.94 88 PHE A N 1
ATOM 713 C CA . PHE A 1 88 ? 1.722 6.605 0.008 1.00 89.94 88 PHE A CA 1
ATOM 714 C C . PHE A 1 88 ? 1.866 5.360 -0.875 1.00 89.94 88 PHE A C 1
ATOM 716 O O . PHE A 1 88 ? 2.881 5.181 -1.553 1.00 89.94 88 PHE A O 1
ATOM 723 N N . VAL A 1 89 ? 0.831 4.522 -0.911 1.00 88.81 89 VAL A N 1
ATOM 724 C CA . VAL A 1 89 ? 0.761 3.313 -1.737 1.00 88.81 89 VAL A CA 1
ATOM 725 C C . VAL A 1 89 ? 0.761 3.673 -3.212 1.00 88.81 89 VAL A C 1
ATOM 727 O O . VAL A 1 89 ? 1.559 3.121 -3.964 1.00 88.81 89 VAL A O 1
ATOM 730 N N . ALA A 1 90 ? -0.087 4.617 -3.626 1.00 88.81 90 ALA A N 1
ATOM 731 C CA . ALA A 1 90 ? -0.156 5.065 -5.011 1.00 88.81 90 ALA A CA 1
ATOM 732 C C . ALA A 1 90 ? 1.176 5.664 -5.476 1.00 88.81 90 ALA A C 1
ATOM 734 O O . ALA A 1 90 ? 1.661 5.318 -6.548 1.00 88.81 90 ALA A O 1
ATOM 735 N N . ARG A 1 91 ? 1.823 6.489 -4.644 1.00 89.00 91 ARG A N 1
ATOM 736 C CA . ARG A 1 91 ? 3.150 7.039 -4.941 1.00 89.00 91 ARG A CA 1
ATOM 737 C C . ARG A 1 91 ? 4.217 5.952 -5.019 1.00 89.00 91 ARG A C 1
ATOM 739 O O . ARG A 1 91 ? 5.012 5.960 -5.950 1.00 89.00 91 ARG A O 1
ATOM 746 N N . THR A 1 92 ? 4.223 5.002 -4.082 1.00 88.69 92 THR A N 1
ATOM 747 C CA . THR A 1 92 ? 5.152 3.863 -4.133 1.00 88.69 92 THR A CA 1
ATOM 748 C C . THR A 1 92 ? 4.929 3.045 -5.402 1.00 88.69 92 THR A C 1
ATOM 750 O O . THR A 1 92 ? 5.886 2.679 -6.074 1.00 88.69 92 THR A O 1
ATOM 753 N N . ALA A 1 93 ? 3.676 2.797 -5.779 1.00 86.44 93 ALA A N 1
ATOM 754 C CA . ALA A 1 93 ? 3.351 2.074 -6.995 1.00 86.44 93 ALA A CA 1
ATOM 755 C C . ALA A 1 93 ? 3.791 2.837 -8.252 1.00 86.44 93 ALA A C 1
ATOM 757 O O . ALA A 1 93 ? 4.438 2.241 -9.106 1.00 86.44 93 ALA A O 1
ATOM 758 N N . ALA A 1 94 ? 3.537 4.144 -8.327 1.00 88.31 94 ALA A N 1
ATOM 759 C CA . ALA A 1 94 ? 3.986 4.998 -9.426 1.00 88.31 94 ALA A CA 1
ATOM 760 C C . ALA A 1 94 ? 5.510 4.952 -9.612 1.00 88.31 94 ALA A C 1
ATOM 762 O O . ALA A 1 94 ? 6.023 4.896 -10.728 1.00 88.31 94 ALA A O 1
ATOM 763 N N . GLU A 1 95 ? 6.231 4.951 -8.491 1.00 88.00 95 GLU A N 1
ATOM 764 C CA . GLU A 1 95 ? 7.679 5.092 -8.470 1.00 88.00 95 GLU A CA 1
ATOM 765 C C . GLU A 1 95 ? 8.437 3.760 -8.564 1.00 88.00 95 GLU A C 1
ATOM 767 O O . GLU A 1 95 ? 9.569 3.752 -9.048 1.00 88.00 95 GLU A O 1
ATOM 772 N N . VAL A 1 96 ? 7.851 2.662 -8.081 1.00 86.69 96 VAL A N 1
ATOM 773 C CA . VAL A 1 96 ? 8.511 1.351 -7.937 1.00 86.69 96 VAL A CA 1
ATOM 774 C C . VAL A 1 96 ? 7.827 0.275 -8.771 1.00 86.69 96 VAL A C 1
ATOM 776 O O . VAL A 1 96 ? 8.500 -0.604 -9.295 1.00 86.69 96 VAL A O 1
ATOM 779 N N . LEU A 1 97 ? 6.503 0.297 -8.927 1.00 85.38 97 LEU A N 1
ATOM 780 C CA . LEU A 1 97 ? 5.774 -0.741 -9.663 1.00 85.38 97 LEU A CA 1
ATOM 781 C C . LEU A 1 97 ? 5.655 -0.383 -11.150 1.00 85.38 97 LEU A C 1
ATOM 783 O O . LEU A 1 97 ? 6.157 -1.113 -12.002 1.00 85.38 97 LEU A O 1
ATOM 787 N N . THR A 1 98 ? 4.995 0.731 -11.462 1.00 86.00 98 THR A N 1
ATOM 788 C CA . THR A 1 98 ? 4.675 1.167 -12.826 1.00 86.00 98 THR A CA 1
ATOM 789 C C . THR A 1 98 ? 4.303 2.644 -12.838 1.00 86.00 98 THR A C 1
ATOM 791 O O . THR A 1 98 ? 3.585 3.096 -11.956 1.00 86.00 98 THR A O 1
ATOM 794 N N . ALA A 1 99 ? 4.708 3.380 -13.873 1.00 85.56 99 ALA A N 1
ATOM 795 C CA . ALA A 1 99 ? 4.234 4.747 -14.099 1.00 85.56 99 ALA A CA 1
ATOM 796 C C . ALA A 1 99 ? 2.800 4.792 -14.668 1.00 85.56 99 ALA A C 1
ATOM 798 O O . ALA A 1 99 ? 2.122 5.814 -14.547 1.00 85.56 99 ALA A O 1
ATOM 799 N N . ASP A 1 100 ? 2.340 3.693 -15.278 1.00 85.69 100 ASP A N 1
ATOM 800 C CA . ASP A 1 100 ? 0.995 3.572 -15.839 1.00 85.69 100 ASP A CA 1
ATOM 801 C C . ASP A 1 100 ? 0.011 3.005 -14.797 1.00 85.69 100 ASP A C 1
ATOM 803 O O . ASP A 1 100 ? 0.164 1.848 -14.389 1.00 85.69 100 ASP A O 1
ATOM 807 N N .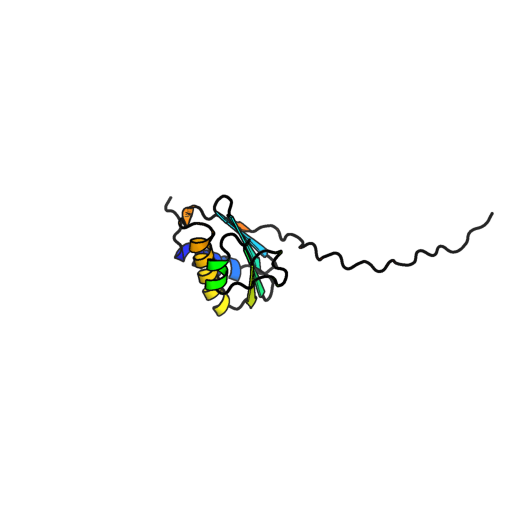 PRO A 1 101 ? -1.007 3.777 -14.376 1.00 82.25 101 PRO A N 1
ATOM 808 C CA . PRO A 1 101 ? -2.000 3.320 -13.408 1.00 82.25 101 PRO A CA 1
ATOM 809 C C . PRO A 1 101 ? -2.968 2.271 -13.981 1.00 82.25 101 PRO A C 1
ATOM 811 O O . PRO A 1 101 ? -3.546 1.500 -13.219 1.00 82.25 101 PRO A O 1
ATOM 814 N N . GLY A 1 102 ? -3.133 2.185 -15.306 1.00 82.75 102 GLY A N 1
ATOM 815 C CA . GLY A 1 102 ? -3.970 1.167 -15.949 1.00 82.75 102 GLY A CA 1
ATOM 816 C C . GLY A 1 102 ? -3.370 -0.240 -15.909 1.00 82.75 102 GLY A C 1
ATOM 817 O O . GLY A 1 102 ? -4.105 -1.225 -15.923 1.00 82.75 102 GLY A O 1
ATOM 818 N N . ALA A 1 103 ? -2.047 -0.340 -15.800 1.00 85.50 103 ALA A N 1
ATOM 819 C CA . ALA A 1 103 ? -1.324 -1.591 -15.623 1.00 85.50 103 ALA A CA 1
ATOM 820 C C . ALA A 1 103 ? -1.405 -2.142 -14.187 1.00 85.50 103 ALA A C 1
ATOM 822 O O . ALA A 1 103 ? -1.011 -3.290 -13.956 1.00 85.50 103 ALA A O 1
ATOM 823 N N . LEU A 1 104 ? -1.906 -1.357 -13.222 1.00 85.62 104 LEU A N 1
ATOM 824 C CA . LEU A 1 104 ? -2.091 -1.817 -11.850 1.00 85.62 104 LEU A CA 1
ATOM 825 C C . LEU A 1 104 ? -3.317 -2.711 -11.721 1.00 85.62 104 LEU A C 1
ATOM 827 O O . LEU A 1 104 ? -4.449 -2.338 -12.018 1.00 85.62 104 LEU A O 1
ATOM 831 N N . SER A 1 105 ? -3.081 -3.895 -11.180 1.00 83.94 105 SER A N 1
ATOM 832 C CA . SER A 1 105 ? -4.116 -4.821 -10.757 1.00 83.94 105 SER A CA 1
ATOM 833 C C . SER A 1 105 ? -4.153 -4.876 -9.237 1.00 83.94 105 SER A C 1
ATOM 835 O O . SER A 1 105 ? -3.220 -5.368 -8.608 1.00 83.94 105 SER A O 1
ATOM 837 N N . CYS A 1 106 ? -5.250 -4.401 -8.651 1.00 83.12 106 CYS A N 1
ATOM 838 C CA . CYS A 1 106 ? -5.547 -4.580 -7.232 1.00 83.12 106 CYS A CA 1
ATOM 839 C C . CYS A 1 106 ? -6.359 -5.867 -7.059 1.00 83.12 106 CYS A C 1
ATOM 841 O O . CYS A 1 106 ? -7.457 -5.978 -7.615 1.00 83.12 106 CYS A O 1
ATOM 843 N N . ARG A 1 107 ? -5.863 -6.830 -6.284 1.00 82.19 107 ARG A N 1
ATOM 844 C CA . ARG A 1 107 ? -6.596 -8.057 -5.953 1.00 82.19 107 ARG A CA 1
ATOM 845 C C . ARG A 1 107 ? -6.581 -8.288 -4.452 1.00 82.19 107 ARG A C 1
ATOM 847 O O . ARG A 1 107 ? -5.534 -8.212 -3.824 1.00 82.19 107 ARG A O 1
ATOM 854 N N . ALA A 1 108 ? -7.744 -8.598 -3.888 1.00 77.81 108 ALA A N 1
ATOM 855 C CA . ALA A 1 108 ? -7.806 -9.145 -2.543 1.00 77.81 108 ALA A CA 1
ATOM 856 C C . ALA A 1 108 ? -7.366 -10.607 -2.604 1.00 77.81 108 ALA A C 1
ATOM 858 O O . ALA A 1 108 ? -7.962 -11.409 -3.328 1.00 77.81 108 ALA A O 1
ATOM 859 N N . LEU A 1 109 ? -6.301 -10.933 -1.885 1.00 72.00 109 LEU A N 1
ATOM 860 C CA . LEU A 1 109 ? -5.882 -12.303 -1.686 1.00 72.00 109 LEU A CA 1
ATOM 861 C C . LEU A 1 109 ? -6.683 -12.889 -0.517 1.00 72.00 109 LEU A C 1
ATOM 863 O O . LEU A 1 109 ? -6.976 -12.187 0.458 1.00 72.00 109 LEU A O 1
ATOM 867 N N . PRO A 1 110 ? -7.064 -14.179 -0.586 1.00 59.03 110 PRO A N 1
ATOM 868 C CA . PRO A 1 110 ? -7.534 -14.865 0.609 1.00 59.03 110 PRO A CA 1
ATOM 869 C C . PRO A 1 110 ? -6.455 -14.702 1.686 1.00 59.03 110 PRO A C 1
ATOM 871 O O . PRO A 1 110 ? -5.275 -14.741 1.330 1.00 59.03 110 PRO A O 1
ATOM 874 N N . PRO A 1 111 ? -6.821 -14.502 2.966 1.00 56.06 111 PRO A N 1
ATOM 875 C CA . PRO A 1 111 ? -5.846 -14.280 4.020 1.00 56.06 111 PRO A CA 1
ATOM 876 C C . PRO A 1 111 ? -4.889 -15.465 4.021 1.00 56.06 111 PRO A C 1
ATOM 878 O O . PRO A 1 111 ? -5.237 -16.558 4.467 1.00 56.06 111 PRO A O 1
ATOM 881 N N . THR A 1 112 ? -3.693 -15.275 3.462 1.00 52.03 112 THR A N 1
ATOM 882 C CA . THR A 1 112 ? -2.659 -16.290 3.538 1.00 52.03 112 THR A CA 1
ATOM 883 C C . THR A 1 112 ? -2.368 -16.427 5.020 1.00 52.03 112 THR A C 1
ATOM 885 O O . THR A 1 112 ? -2.008 -15.418 5.642 1.00 52.03 112 THR A O 1
ATOM 888 N N . PRO A 1 113 ? -2.552 -17.616 5.623 1.00 46.25 113 PRO A N 1
ATOM 889 C CA . PRO A 1 113 ? -2.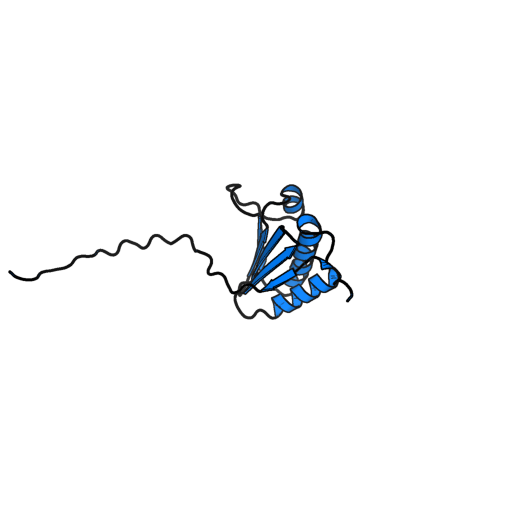041 -17.849 6.954 1.00 46.25 113 PRO A CA 1
ATOM 890 C C . PRO A 1 113 ? -0.543 -17.613 6.832 1.00 46.25 113 PRO A C 1
ATOM 892 O O . PRO A 1 113 ? 0.169 -18.406 6.216 1.00 46.25 113 PRO A O 1
ATOM 895 N N . VAL A 1 114 ? -0.082 -16.459 7.318 1.00 47.75 114 VAL A N 1
ATOM 896 C CA . VAL A 1 114 ? 1.342 -16.197 7.444 1.00 47.75 114 VAL A CA 1
ATOM 897 C C . VAL A 1 114 ? 1.902 -17.419 8.162 1.00 47.75 114 VAL A C 1
ATOM 899 O O . VAL A 1 114 ? 1.371 -17.776 9.221 1.00 47.75 114 VAL A O 1
ATOM 902 N N . PRO A 1 115 ? 2.897 -18.123 7.601 1.00 41.72 115 PRO A N 1
ATOM 903 C CA . PRO A 1 115 ? 3.621 -19.098 8.380 1.00 41.72 115 PRO A CA 1
ATOM 904 C C . PRO A 1 115 ? 4.313 -18.289 9.473 1.00 41.72 115 PRO A C 1
ATOM 906 O O . PRO A 1 115 ? 5.394 -17.741 9.280 1.00 41.72 115 PRO A O 1
ATOM 909 N N . VAL A 1 116 ? 3.644 -18.152 10.621 1.00 41.69 116 VAL A N 1
ATOM 910 C CA . VAL A 1 116 ? 4.304 -17.867 11.887 1.00 41.69 116 VAL A CA 1
ATOM 911 C C . VAL A 1 116 ? 5.488 -18.828 11.903 1.00 41.69 116 VAL A C 1
ATOM 913 O O . VAL A 1 116 ? 5.246 -20.030 11.728 1.00 41.69 116 VAL A O 1
ATOM 916 N N . PRO A 1 117 ? 6.746 -18.351 12.011 1.00 41.50 117 PRO A N 1
ATOM 917 C CA . PRO A 1 117 ? 7.878 -19.253 12.150 1.00 41.50 117 PRO A CA 1
ATOM 918 C C . PRO A 1 117 ? 7.504 -20.189 13.283 1.00 41.50 117 PRO A C 1
ATOM 920 O O . PRO A 1 117 ? 7.229 -19.710 14.382 1.00 41.50 117 PRO A O 1
ATOM 923 N N . ALA A 1 118 ? 7.332 -21.474 12.955 1.00 46.06 118 ALA A N 1
ATOM 924 C CA . ALA A 1 118 ? 6.697 -22.436 13.833 1.00 46.06 118 ALA A CA 1
ATOM 925 C C . ALA A 1 118 ? 7.317 -22.273 15.215 1.00 46.06 118 ALA A C 1
ATOM 927 O O . ALA A 1 118 ? 8.498 -22.575 15.402 1.00 46.06 118 ALA A O 1
ATOM 928 N N . ALA A 1 119 ? 6.541 -21.733 16.161 1.00 43.88 119 ALA A N 1
ATOM 929 C CA . ALA A 1 119 ? 6.921 -21.767 17.554 1.00 43.88 119 ALA A CA 1
ATOM 930 C C . ALA A 1 119 ? 7.226 -23.238 17.804 1.00 43.88 119 ALA A C 1
ATOM 932 O O . ALA A 1 119 ? 6.341 -24.080 17.613 1.00 43.88 119 ALA A O 1
ATOM 933 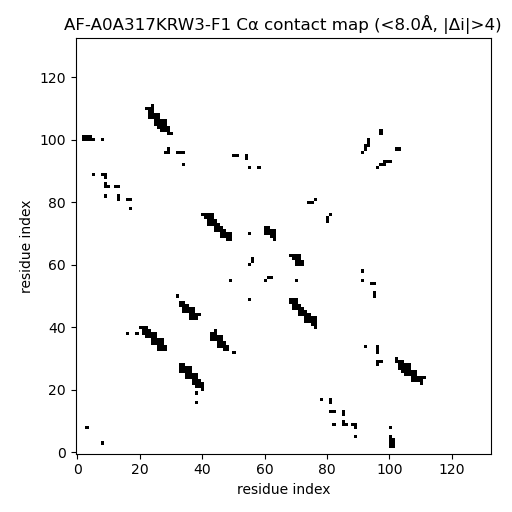N N . ARG A 1 120 ? 8.503 -23.553 18.068 1.00 49.09 120 ARG A N 1
ATOM 934 C CA . ARG A 1 120 ? 8.955 -24.908 18.375 1.00 49.09 120 ARG A CA 1
ATOM 935 C C . ARG A 1 120 ? 7.957 -25.449 19.380 1.00 49.09 120 ARG A C 1
ATOM 937 O O . ARG A 1 120 ? 7.923 -24.981 20.516 1.00 49.09 120 ARG A O 1
ATOM 944 N N . ARG A 1 121 ? 7.105 -26.376 18.938 1.00 48.88 121 ARG A N 1
ATOM 945 C CA . ARG A 1 121 ? 6.224 -27.106 19.839 1.00 48.88 121 ARG A CA 1
ATOM 946 C C . ARG A 1 121 ? 7.143 -27.652 20.932 1.00 48.88 121 ARG A C 1
ATOM 948 O O . ARG A 1 121 ? 8.124 -28.310 20.571 1.00 48.88 121 ARG A O 1
ATOM 955 N N . PRO A 1 122 ? 6.913 -27.364 22.225 1.00 45.12 122 PRO A N 1
ATOM 956 C CA . PRO A 1 122 ? 7.618 -28.103 23.253 1.00 45.12 122 PRO A CA 1
ATOM 957 C C . PRO A 1 122 ? 7.312 -29.574 22.985 1.00 45.12 122 PRO A C 1
ATOM 959 O O . PRO A 1 122 ? 6.155 -29.939 22.770 1.00 45.12 122 PRO A O 1
ATOM 962 N N . ALA A 1 123 ? 8.355 -30.393 22.880 1.00 53.19 123 ALA A N 1
ATOM 963 C CA . ALA A 1 123 ? 8.205 -31.827 22.737 1.00 53.19 123 ALA A CA 1
ATOM 964 C C . ALA A 1 123 ? 7.419 -32.324 23.955 1.00 53.19 123 ALA A C 1
ATOM 966 O O . ALA A 1 123 ? 7.961 -32.449 25.052 1.00 53.19 123 ALA A O 1
ATOM 967 N N . THR A 1 124 ? 6.115 -32.535 23.782 1.00 50.28 124 THR A N 1
ATOM 968 C CA . THR A 1 124 ? 5.288 -33.210 24.770 1.00 50.28 124 THR A CA 1
ATOM 969 C C . THR A 1 124 ? 5.884 -34.595 24.965 1.00 50.28 124 THR A C 1
ATOM 971 O O . THR A 1 124 ? 5.936 -35.400 24.037 1.00 50.28 124 THR A O 1
ATOM 974 N N . MET A 1 125 ? 6.371 -34.829 26.183 1.00 53.50 125 MET A N 1
ATOM 975 C CA . MET A 1 125 ? 6.751 -36.131 26.709 1.00 53.50 125 MET A CA 1
ATOM 976 C C . MET A 1 125 ? 5.706 -37.183 26.326 1.00 53.50 125 MET A C 1
ATOM 978 O O . MET A 1 125 ? 4.600 -37.186 26.863 1.00 53.50 125 MET A O 1
ATOM 982 N N . ALA A 1 126 ? 6.075 -38.120 25.459 1.00 47.09 126 ALA A N 1
ATOM 983 C CA . ALA A 1 126 ? 5.371 -39.386 25.357 1.00 47.09 126 ALA A CA 1
ATOM 984 C C . ALA A 1 126 ? 6.025 -40.364 26.340 1.00 47.09 126 ALA A C 1
ATOM 986 O O . ALA A 1 126 ? 6.981 -41.061 26.008 1.00 47.09 126 ALA A O 1
ATOM 987 N N . ARG A 1 127 ? 5.517 -40.404 27.575 1.00 59.16 127 ARG A N 1
ATOM 988 C CA . ARG A 1 127 ? 5.568 -41.636 28.370 1.00 59.16 127 ARG A CA 1
ATOM 989 C C . ARG A 1 127 ? 4.362 -42.480 27.964 1.00 59.16 127 ARG A C 1
ATOM 991 O O . ARG A 1 127 ? 3.248 -41.972 28.063 1.00 59.16 127 ARG A O 1
ATOM 998 N N . PRO A 1 128 ? 4.542 -43.761 27.629 1.00 54.12 128 PRO A N 1
ATOM 999 C CA . PRO A 1 128 ? 3.517 -44.749 27.913 1.00 54.12 128 PRO A CA 1
ATOM 1000 C C . PRO A 1 128 ? 3.943 -45.646 29.079 1.00 54.12 128 PRO A C 1
ATOM 1002 O O . PRO A 1 128 ? 5.056 -46.163 29.151 1.00 54.12 128 PRO A O 1
ATOM 1005 N N . VAL A 1 129 ? 3.018 -45.771 30.022 1.00 59.09 129 VAL A N 1
ATOM 1006 C CA . VAL A 1 129 ? 3.020 -46.668 31.174 1.00 59.09 129 VAL A CA 1
ATOM 1007 C C . VAL A 1 129 ? 2.372 -48.006 30.771 1.00 59.09 129 VAL A C 1
ATOM 1009 O O . VAL A 1 129 ? 1.294 -47.987 30.196 1.00 59.09 129 VAL A O 1
ATOM 1012 N N . VAL A 1 130 ? 3.061 -49.115 31.094 1.00 51.75 130 VAL A N 1
ATOM 1013 C CA . VAL A 1 130 ? 2.620 -50.501 31.427 1.00 51.75 130 VAL A CA 1
ATOM 1014 C C . VAL A 1 130 ? 1.640 -51.271 30.517 1.00 51.75 130 VAL A C 1
ATOM 1016 O O . VAL A 1 130 ? 0.530 -50.828 30.252 1.00 51.75 130 VAL A O 1
ATOM 1019 N N . GLY A 1 131 ? 1.986 -52.542 30.237 1.00 48.44 131 GLY A N 1
ATOM 1020 C CA . GLY A 1 131 ? 1.014 -53.599 29.908 1.00 48.44 131 GLY A CA 1
ATOM 1021 C C . GLY A 1 131 ? 1.608 -54.987 29.590 1.00 48.44 131 GLY A C 1
ATOM 1022 O O . GLY A 1 131 ? 2.033 -55.203 28.468 1.00 48.44 131 GLY A O 1
ATOM 1023 N N . TYR A 1 132 ? 1.613 -55.874 30.598 1.00 46.97 132 TYR A N 1
ATOM 1024 C CA . TYR A 1 132 ? 1.595 -57.357 30.634 1.00 46.97 132 TYR A CA 1
ATOM 1025 C C . TYR A 1 132 ? 2.045 -58.237 29.443 1.00 46.97 132 TYR A C 1
ATOM 1027 O O . TYR A 1 132 ? 1.484 -58.177 28.350 1.00 46.97 132 TYR A O 1
ATOM 1035 N N . GLY A 1 133 ? 2.920 -59.196 29.778 1.00 44.50 133 GLY A N 1
ATOM 1036 C CA . GLY A 1 133 ? 3.222 -60.445 29.068 1.00 44.50 133 GLY A CA 1
ATOM 1037 C C . GLY A 1 133 ? 4.128 -61.324 29.921 1.00 44.50 133 GLY A C 1
ATOM 1038 O O . GLY A 1 133 ? 5.284 -60.898 30.120 1.00 44.50 133 GLY A O 1
#

Sequence (133 aa):
MTSPSWPEIVDRLRDTLARCDRDTDLELAAGPRRLHLLVRQETVRLHCPGYDEARLAALGWQRPPDGNGGWWYETPRTPERLDWLGLFVARTAAEVLTADPGALSCRALPPTPVPVPAARRPATMARPVVGYG

Nearest PDB structures (foldseek):
  2j7q-assembly1_A  TM=5.607E-01  e=2.185E-01  Murid betaherpesvirus 1
  5ah4-assembly2_A-3  TM=2.853E-01  e=1.572E+00  Mycolicibacterium smegmatis
  7ryz-assembly1_C  TM=4.679E-01  e=7.439E+00  Rattus norvegicus
  6dly-assembly1_A  TM=4.448E-01  e=7.007E+00  Mycobacterium marinum M
  6e8d-assembly2_B  TM=3.659E-01  e=3.630E+00  Bacillus subtilis

Radius of gyration: 20.09 Å; Cα contacts (8 Å, |Δi|>4): 180; chains: 1; bounding box: 34×70×53 Å

Mean predicted aligned error: 10.98 Å

pLDDT: mean 77.46, std 14.99, range [41.5, 90.0]

Secondary structure (DSSP, 8-state):
-PPPPHHHHHHHHHHHHHH--S-EEEEEEETTEEEEEEE-SSEEEEEE-STTHHHHHHHTPBPPTTS-S-EEEEEE--HHHHHHHHHHHHHHIIIII-S-GGG-EEEEEP-----------------------

Solvent-accessible surface area (backbone atoms only — not comparable to full-atom values): 7826 Å² total; per-residue (Å²): 133,83,64,55,47,62,71,54,53,21,50,51,44,35,53,51,63,71,65,51,85,53,65,37,29,35,37,42,33,26,85,95,36,60,36,39,35,42,35,46,82,64,33,35,37,37,42,32,62,66,84,49,55,70,60,40,51,74,74,64,46,42,72,46,92,80,72,78,60,46,30,31,45,77,44,61,65,41,75,73,46,37,53,54,45,20,51,50,50,46,51,47,35,43,76,68,44,40,82,53,51,59,58,51,44,80,42,78,43,76,64,69,78,71,79,64,77,73,73,77,71,75,81,75,81,83,79,83,82,87,84,91,135